Protein AF-A0A6G1GYT1-F1 (afdb_monomer)

Mean predicted aligned error: 14.41 Å

InterPro domains:
  IPR038883 Uncharacterized protein AN11006-like [PTHR42085] (8-136)

Secondary structure (DSSP, 8-state):
------PPPP----------------PPPPPPGGGS-HHHHHHHHHHHHH--TT-TTEEEEEEE-SSTT--EEEESS---GGGGGS-HHHHHHHHHHHHHH-EEEE-S-HHHHHHHHHHS-HHHHTT--EEEE--------

Organism: NCBI:txid1176131

Sequence (141 aa):
MDFSQQQPQPRSASAASSEPAVNTMATPPPASFLTLPRELRDVIYDELFSNSLWGPGVIRIHFGGDDKTTKRLRAMEPLPTSILRVNHQVSAEACASLFQRHTFSFLCTPRKIEQFLERLPARNRRLVSQVRMTAFTASTA

Nearest PDB structures (foldseek):
  8qe8-assembly1_2  TM=5.683E-01  e=2.479E+00  Homo sapiens
  7f66-assembly1_D  TM=3.760E-01  e=3.204E+00  Homo sapiens
  6aag-assembly1_E-2  TM=2.988E-01  e=8.937E+00  Saccharomyces cerevisiae S288C
  7f66-assembly1_C  TM=3.107E-01  e=5.706E+00  Homo sapiens
  7f67-assembly1_D  TM=3.013E-01  e=6.916E+00  Homo sapiens

Solvent-accessible surface area (backbone atoms only — not comparable to full-atom values): 9072 Å² total; per-residue (Å²): 138,88,86,80,87,81,83,83,80,85,86,80,87,83,81,86,79,84,71,78,77,76,77,72,76,72,72,76,75,80,87,48,81,83,74,50,58,68,69,62,50,50,52,51,42,44,57,60,67,30,80,34,100,78,39,78,36,39,46,48,36,34,75,49,62,94,54,95,82,54,90,38,82,34,55,78,58,91,70,70,61,65,59,54,68,72,44,75,64,54,20,53,54,42,48,44,49,55,29,49,65,24,34,41,35,29,59,64,61,71,74,56,54,50,55,51,55,70,70,40,56,77,83,51,51,78,33,52,64,40,78,43,79,46,82,82,76,78,78,84,125

Foldseek 3Di:
DDDDDDDDDDDDDDDDDPPPPPPPPPDPPPDDPVNDPLVVLLVVLQVLQQPDPVGGQEWEWEQDDPPPPDRDIDTPDDRPCVQLVPDDVSVVSSLLSNQQRHAYEYADDPVVVVVVLVPDDPVSNVSNNHYHYDHPPPPDD

pLDDT: mean 73.91, std 14.83, range [41.56, 94.25]

Radius of gyration: 32.91 Å; Cα contacts (8 Å, |Δi|>4): 129; chains: 1; bounding box: 70×61×104 Å

Structure (mmCIF, N/CA/C/O backbone):
data_AF-A0A6G1GYT1-F1
#
_entry.id   AF-A0A6G1GYT1-F1
#
loop_
_atom_site.group_PDB
_atom_site.id
_atom_site.type_symbol
_atom_site.label_atom_id
_atom_site.label_alt_id
_atom_site.label_comp_id
_atom_site.label_asym_id
_atom_site.label_entity_id
_atom_site.label_seq_id
_atom_site.pdbx_PDB_ins_code
_atom_site.Cartn_x
_atom_site.Cartn_y
_atom_site.Cartn_z
_atom_site.occupancy
_atom_site.B_iso_or_equiv
_atom_site.auth_seq_id
_atom_site.auth_comp_id
_atom_site.auth_asym_id
_atom_site.auth_atom_id
_atom_site.pdbx_PDB_model_num
ATOM 1 N N . MET A 1 1 ? -51.022 48.176 73.322 1.00 45.16 1 MET A N 1
ATOM 2 C CA . MET A 1 1 ? -51.288 46.834 73.870 1.00 45.16 1 MET A CA 1
ATOM 3 C C . MET A 1 1 ? -52.151 46.088 72.874 1.00 45.16 1 MET A C 1
ATOM 5 O O . MET A 1 1 ? -52.915 46.733 72.171 1.00 45.16 1 MET A O 1
ATOM 9 N N . ASP A 1 2 ? -51.983 44.774 72.876 1.00 48.06 2 ASP A N 1
ATOM 10 C CA . ASP A 1 2 ? -52.711 43.737 72.144 1.00 48.06 2 ASP A CA 1
ATOM 11 C C . ASP A 1 2 ? -52.253 43.341 70.731 1.00 48.06 2 ASP A C 1
ATOM 13 O O . ASP A 1 2 ? -52.412 44.040 69.733 1.00 48.06 2 ASP A O 1
ATOM 17 N N . PHE A 1 3 ? -51.648 42.151 70.735 1.00 50.72 3 PHE A N 1
ATOM 18 C CA . PHE A 1 3 ? -51.254 41.284 69.642 1.00 50.72 3 PHE A CA 1
ATOM 19 C C . PHE A 1 3 ? -52.416 40.330 69.338 1.00 50.72 3 PHE A C 1
ATOM 21 O O . PHE A 1 3 ? -52.935 39.683 70.241 1.00 50.72 3 PHE A O 1
ATOM 28 N N . SER A 1 4 ? -52.735 40.122 68.065 1.00 58.00 4 SER A N 1
ATOM 29 C CA . SER A 1 4 ? -53.417 38.909 67.586 1.00 58.00 4 SER A CA 1
ATOM 30 C C . SER A 1 4 ? -52.956 38.677 66.146 1.00 58.00 4 SER A C 1
ATOM 32 O O . SER A 1 4 ? -53.373 39.383 65.238 1.00 58.00 4 SER A O 1
ATOM 34 N N . GLN A 1 5 ? -51.840 37.972 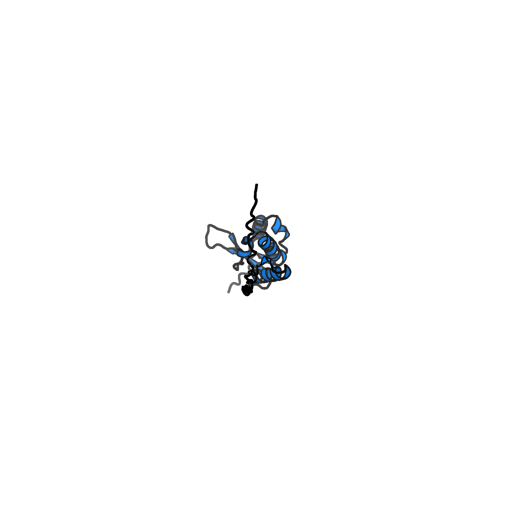65.927 1.00 55.72 5 GLN A N 1
ATOM 35 C CA . GLN A 1 5 ? -51.750 36.513 65.738 1.00 55.72 5 GLN A CA 1
ATOM 36 C C . GLN A 1 5 ? -52.759 35.980 64.715 1.00 55.72 5 GLN A C 1
ATOM 38 O O . GLN A 1 5 ? -53.861 35.566 65.061 1.00 55.72 5 GLN A O 1
ATOM 43 N N . GLN A 1 6 ? -52.332 35.926 63.453 1.00 58.59 6 GLN A N 1
ATOM 44 C CA . GLN A 1 6 ? -52.992 35.149 62.410 1.00 58.59 6 GLN A CA 1
ATOM 45 C C . GLN A 1 6 ? -51.977 34.141 61.856 1.00 58.59 6 GLN A C 1
ATOM 47 O O . GLN A 1 6 ? -51.066 34.480 61.104 1.00 58.59 6 GLN A O 1
ATOM 52 N N . GLN A 1 7 ? -52.102 32.900 62.326 1.00 61.22 7 GLN A N 1
ATOM 53 C CA . GLN A 1 7 ? -51.350 31.730 61.870 1.00 61.22 7 GLN A CA 1
ATOM 54 C C . GLN A 1 7 ? -51.741 31.370 60.426 1.00 61.22 7 GLN A C 1
ATOM 56 O O . GLN A 1 7 ? -52.934 31.227 60.150 1.00 61.22 7 GLN A O 1
ATOM 61 N N . PRO A 1 8 ? -50.788 31.126 59.512 1.00 52.03 8 PRO A N 1
ATOM 62 C CA . PRO A 1 8 ? -51.085 30.445 58.261 1.00 52.03 8 PRO A CA 1
ATOM 63 C C . PRO A 1 8 ? -51.106 28.922 58.461 1.00 52.03 8 PRO A C 1
ATOM 65 O O . PRO A 1 8 ? -50.175 28.329 59.006 1.00 52.03 8 PRO A O 1
ATOM 68 N N . GLN A 1 9 ? -52.196 28.297 58.011 1.00 58.72 9 GLN A N 1
ATOM 69 C CA . GLN A 1 9 ? -52.404 26.848 58.034 1.00 58.72 9 GLN A CA 1
ATOM 70 C C . GLN A 1 9 ? -51.472 26.088 57.066 1.00 58.72 9 GLN A C 1
ATOM 72 O O . GLN A 1 9 ? -51.125 26.614 56.004 1.00 58.72 9 GLN A O 1
ATOM 77 N N . PRO A 1 10 ? -51.124 24.823 57.373 1.00 54.53 10 PRO A N 1
ATOM 78 C CA . PRO A 1 10 ? -50.354 23.959 56.485 1.00 54.53 10 PRO A CA 1
ATOM 79 C C . PRO A 1 10 ? -51.229 23.436 55.336 1.00 54.53 10 PRO A C 1
ATOM 81 O O . PRO A 1 10 ? -52.231 22.757 55.555 1.00 54.53 10 PRO A O 1
ATOM 84 N N . ARG A 1 11 ? -50.836 23.710 54.087 1.00 53.12 11 ARG A N 1
ATOM 85 C CA . ARG A 1 11 ? -51.413 23.035 52.918 1.00 53.12 11 ARG A CA 1
ATOM 86 C C . ARG A 1 11 ? -50.789 21.651 52.776 1.00 53.12 11 ARG A C 1
ATOM 88 O O . ARG A 1 11 ? -49.680 21.508 52.269 1.00 53.12 11 ARG A O 1
ATOM 95 N N . SER A 1 12 ? -51.518 20.636 53.220 1.00 55.19 12 SER A N 1
ATOM 96 C CA . SER A 1 12 ? -51.325 19.261 52.770 1.00 55.19 12 SER A CA 1
ATOM 97 C C . SER A 1 12 ? -51.891 19.071 51.355 1.00 55.19 12 SER A C 1
ATOM 99 O O . SER A 1 12 ? -52.873 19.712 50.990 1.00 55.19 12 SER A O 1
ATOM 101 N N . ALA A 1 13 ? -51.297 18.108 50.641 1.00 49.09 13 ALA A N 1
ATOM 102 C CA . ALA A 1 13 ? -51.745 17.438 49.412 1.00 49.09 13 ALA A CA 1
ATOM 103 C C . ALA A 1 13 ? -51.179 17.935 48.063 1.00 49.09 13 ALA A C 1
ATOM 105 O O . ALA A 1 13 ? -51.705 18.833 47.413 1.00 49.09 13 ALA A O 1
ATOM 106 N N . SER A 1 14 ? -50.190 17.193 47.558 1.00 48.66 14 SER A N 1
ATOM 107 C CA . SER A 1 14 ? -50.358 16.471 46.287 1.00 48.66 14 SER A CA 1
ATOM 108 C C . SER A 1 14 ? -49.366 15.320 46.211 1.00 48.66 14 SER A C 1
ATOM 110 O O . SER A 1 14 ? -48.190 15.490 45.903 1.00 48.66 14 SER A O 1
ATOM 112 N N . ALA A 1 15 ? -49.871 14.136 46.540 1.00 52.44 15 ALA A N 1
ATOM 113 C CA . ALA A 1 15 ? -49.322 12.892 46.041 1.00 52.44 15 ALA A CA 1
ATOM 114 C C . ALA A 1 15 ? -49.716 12.728 44.562 1.00 52.44 15 ALA A C 1
ATOM 116 O O . ALA A 1 15 ? -50.766 13.209 44.145 1.00 52.44 15 ALA A O 1
ATOM 117 N N . ALA A 1 16 ? -48.894 11.963 43.843 1.00 51.03 16 ALA A N 1
ATOM 118 C CA . ALA A 1 16 ? -49.140 11.379 42.525 1.00 51.03 16 ALA A CA 1
ATOM 119 C C . ALA A 1 16 ? -49.021 12.306 41.299 1.00 51.03 16 ALA A C 1
ATOM 121 O O . ALA A 1 16 ? -49.989 12.844 40.772 1.00 51.03 16 ALA A O 1
ATOM 122 N N . SER A 1 17 ? -47.822 12.317 40.724 1.00 43.94 17 SER A N 1
ATOM 123 C CA . SER A 1 17 ? -47.651 11.812 39.356 1.00 43.94 17 SER A CA 1
ATOM 124 C C . SER A 1 17 ? -46.213 11.346 39.199 1.00 43.94 17 SER A C 1
ATOM 126 O O . SER A 1 17 ? -45.321 12.099 38.826 1.00 43.94 17 SER A O 1
ATOM 128 N N . SER A 1 18 ? -45.977 10.088 39.563 1.00 52.97 18 SER A N 1
ATOM 129 C CA . SER A 1 18 ? -44.826 9.349 39.063 1.00 52.97 18 SER A CA 1
ATOM 130 C C . SER A 1 18 ? -45.093 9.109 37.582 1.00 52.97 18 SER A C 1
ATOM 132 O O . SER A 1 18 ? -45.764 8.146 37.218 1.00 52.97 18 SER A O 1
ATOM 134 N N . GLU A 1 19 ? -44.653 10.040 36.738 1.00 48.38 19 GLU A N 1
ATOM 135 C CA . GLU A 1 19 ? -44.567 9.789 35.306 1.00 48.38 19 GLU A CA 1
ATOM 136 C C . GLU A 1 19 ? -43.744 8.508 35.115 1.00 48.38 19 GLU A C 1
ATOM 138 O O . GLU A 1 19 ? -42.673 8.374 35.724 1.00 48.38 19 GLU A O 1
ATOM 143 N N . PRO A 1 20 ? -44.227 7.527 34.336 1.00 52.81 20 PRO A N 1
ATOM 144 C CA . PRO A 1 20 ? -43.398 6.395 33.986 1.00 52.81 20 PRO A CA 1
ATOM 145 C C . PRO A 1 20 ? -42.221 6.972 33.212 1.00 52.81 20 PRO A C 1
ATOM 147 O O . PRO A 1 20 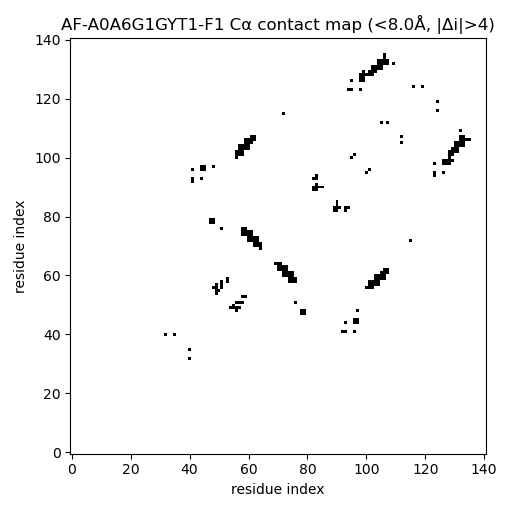? -42.402 7.528 32.129 1.00 52.81 20 PRO A O 1
ATOM 150 N N . ALA A 1 21 ? -41.027 6.879 33.799 1.00 59.41 21 ALA A N 1
ATOM 151 C CA . ALA A 1 21 ? -39.788 7.143 33.102 1.00 59.41 21 ALA A CA 1
ATOM 152 C C . ALA A 1 21 ? -39.835 6.315 31.818 1.00 59.41 21 ALA A C 1
ATOM 154 O O . ALA A 1 21 ? -39.735 5.086 31.846 1.00 59.41 21 ALA A O 1
ATOM 155 N N . VAL A 1 22 ? -40.089 6.996 30.701 1.00 57.66 22 VAL A N 1
ATOM 156 C CA . VAL A 1 22 ? -39.911 6.442 29.373 1.00 57.66 22 VAL A CA 1
ATOM 157 C C . VAL A 1 22 ? -38.464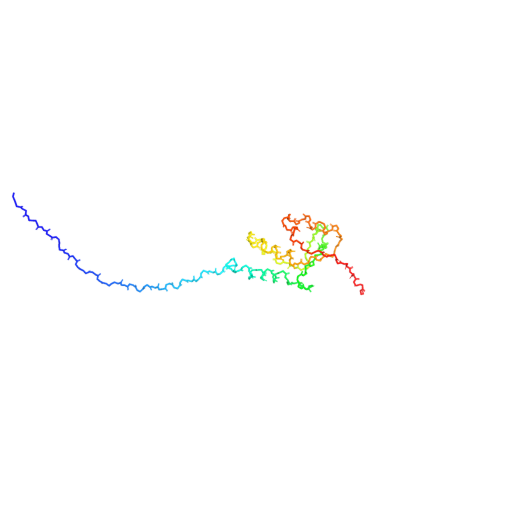 5.993 29.374 1.00 57.66 22 VAL A C 1
ATOM 159 O O . VAL A 1 22 ? -37.551 6.816 29.397 1.00 57.66 22 VAL A O 1
ATOM 162 N N . ASN A 1 23 ? -38.264 4.678 29.460 1.00 59.81 23 ASN A N 1
ATOM 163 C CA . ASN A 1 23 ? -36.981 4.053 29.218 1.00 59.81 23 ASN A CA 1
ATOM 164 C C . ASN A 1 23 ? -36.653 4.363 27.764 1.00 59.81 23 ASN A C 1
ATOM 166 O O . ASN A 1 23 ? -36.990 3.604 26.855 1.00 59.81 23 ASN A O 1
ATOM 170 N N . THR A 1 24 ? -36.050 5.528 27.547 1.00 59.81 24 THR A N 1
ATOM 171 C CA . THR A 1 24 ? -35.377 5.889 26.318 1.00 59.81 24 THR A CA 1
ATOM 172 C C . THR A 1 24 ? -34.317 4.816 26.161 1.00 59.81 24 THR A C 1
ATOM 174 O O . THR A 1 24 ? -33.278 4.866 26.817 1.00 59.81 24 THR A O 1
ATOM 177 N N . MET A 1 25 ? -34.625 3.775 25.382 1.00 63.22 25 MET A N 1
ATOM 178 C CA . MET A 1 25 ? -33.629 2.829 24.909 1.00 63.22 25 MET A CA 1
ATOM 179 C C . MET A 1 25 ? -32.597 3.683 24.187 1.00 63.22 25 MET A C 1
ATOM 181 O O . MET A 1 25 ? -32.829 4.129 23.065 1.00 63.22 25 MET A O 1
ATOM 185 N N . ALA A 1 26 ? -31.521 4.021 24.895 1.00 67.44 26 ALA A N 1
ATOM 186 C CA . ALA A 1 26 ? -30.444 4.821 24.364 1.00 67.44 26 ALA A CA 1
ATOM 187 C C . ALA A 1 26 ? -29.895 4.042 23.175 1.00 67.44 26 ALA A C 1
ATOM 189 O O . ALA A 1 26 ? -29.306 2.973 23.348 1.00 67.44 26 ALA A O 1
ATOM 190 N N . THR A 1 27 ? -30.170 4.533 21.967 1.00 72.38 27 THR A N 1
ATOM 191 C CA . THR A 1 27 ? -29.647 3.948 20.741 1.00 72.38 27 THR A CA 1
ATOM 192 C C . THR A 1 27 ? -28.137 3.841 20.917 1.00 72.38 27 THR A C 1
ATOM 194 O O . THR A 1 27 ? -27.503 4.867 21.196 1.00 72.38 27 THR A O 1
ATOM 197 N N . PRO A 1 28 ? -27.550 2.633 20.830 1.00 72.06 28 PRO A N 1
ATOM 198 C CA . PRO A 1 28 ? -26.119 2.497 21.001 1.00 72.06 28 PRO A CA 1
ATOM 199 C C . PRO A 1 28 ? -25.430 3.403 19.976 1.00 72.06 28 PRO A C 1
ATOM 201 O O . PRO A 1 28 ? -25.879 3.474 18.824 1.00 72.06 28 PRO A O 1
ATOM 204 N N . PRO A 1 29 ? -24.386 4.144 20.385 1.00 73.06 29 PRO A N 1
ATOM 205 C CA . PRO A 1 29 ? -23.685 5.026 19.474 1.00 73.06 29 PRO A CA 1
ATOM 206 C C . PRO A 1 29 ? -23.186 4.217 18.270 1.00 73.06 29 PRO A C 1
ATOM 208 O O . PRO A 1 29 ? -22.805 3.051 18.429 1.00 73.06 29 PRO A O 1
ATOM 211 N N . PRO A 1 30 ? -23.200 4.805 17.063 1.00 77.25 30 PRO A N 1
ATOM 212 C CA . PRO A 1 30 ? -22.777 4.106 15.863 1.00 77.25 30 PRO A CA 1
ATOM 213 C C . PRO A 1 30 ? -21.351 3.588 16.049 1.00 77.25 30 PRO A C 1
ATOM 215 O O . PRO A 1 30 ? -20.446 4.340 16.422 1.00 77.25 30 PRO A O 1
ATOM 218 N N . ALA A 1 31 ? -21.164 2.292 15.800 1.00 78.62 31 ALA A N 1
ATOM 219 C CA . ALA A 1 31 ? -19.854 1.668 15.867 1.00 78.62 31 ALA A CA 1
ATOM 220 C C . ALA A 1 31 ? -18.909 2.379 14.890 1.00 78.62 31 ALA A C 1
ATOM 222 O O . ALA A 1 31 ? -19.186 2.492 13.695 1.00 78.62 31 ALA A O 1
ATOM 223 N N . SER A 1 32 ? -17.792 2.882 15.409 1.00 87.94 32 SER A N 1
ATOM 224 C CA . SER A 1 32 ? -16.764 3.535 14.604 1.00 87.94 32 SER A CA 1
ATOM 225 C C . SER A 1 32 ? -15.702 2.519 14.216 1.00 87.94 32 SER A C 1
ATOM 227 O O . SER A 1 32 ? -15.349 1.634 14.996 1.00 87.94 32 SER A O 1
ATOM 229 N N . PHE A 1 33 ? -15.107 2.682 13.040 1.00 90.00 33 PHE A N 1
ATOM 230 C CA . PHE A 1 33 ? -13.983 1.849 12.622 1.00 90.00 33 PHE A CA 1
ATOM 231 C C . PHE A 1 33 ? -12.848 1.840 13.664 1.00 90.00 33 PHE A C 1
ATOM 233 O O . PHE A 1 33 ? -12.263 0.798 13.944 1.00 90.00 33 PHE A O 1
ATOM 240 N N . LEU A 1 34 ? -12.594 2.979 14.321 1.00 91.06 34 LEU A N 1
ATOM 241 C CA . LEU A 1 34 ? -11.574 3.088 15.371 1.00 91.06 34 LEU A CA 1
ATOM 242 C C . LEU A 1 34 ? -11.953 2.407 16.694 1.00 91.06 34 LEU A C 1
ATOM 244 O O . LEU A 1 34 ? -11.067 2.157 17.506 1.00 91.06 34 LEU A O 1
ATOM 248 N N . THR A 1 35 ? -13.233 2.101 16.916 1.00 92.19 35 THR A N 1
ATOM 249 C CA . THR A 1 35 ? -13.674 1.361 18.11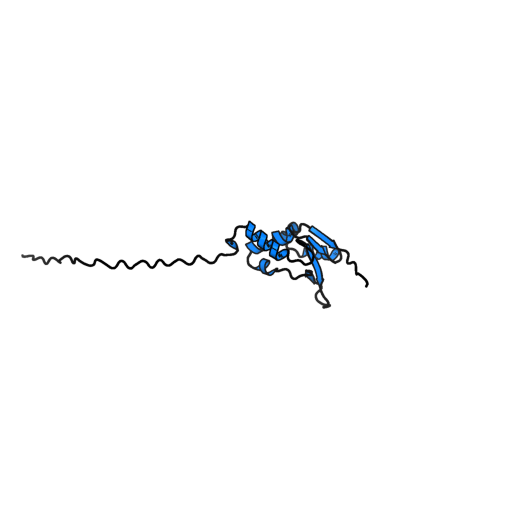3 1.00 92.19 35 THR A CA 1
ATOM 250 C C . THR A 1 35 ? -13.459 -0.146 17.998 1.00 92.19 35 THR A C 1
ATOM 252 O O . THR A 1 35 ? -13.537 -0.846 19.003 1.00 92.19 35 THR A O 1
ATOM 255 N N . LEU A 1 36 ? -13.151 -0.654 16.800 1.00 92.31 36 LEU A N 1
ATOM 256 C CA . LEU A 1 36 ? -12.775 -2.054 16.609 1.00 92.31 36 LEU A CA 1
ATOM 257 C C . LEU A 1 36 ? -11.424 -2.353 17.284 1.00 92.31 36 LEU A C 1
ATOM 259 O O . LEU A 1 36 ? -10.569 -1.470 17.326 1.00 92.31 36 LEU A O 1
ATOM 263 N N . PRO A 1 37 ? -11.171 -3.586 17.750 1.00 94.25 37 PRO A N 1
ATOM 264 C CA . PRO A 1 37 ? -9.828 -4.043 18.095 1.00 94.25 37 PRO A CA 1
ATOM 265 C C . PRO A 1 37 ? -8.843 -3.863 16.937 1.00 94.25 37 PRO A C 1
ATOM 267 O O . PRO A 1 37 ? -9.226 -3.880 15.761 1.00 94.25 37 PRO A O 1
ATOM 270 N N . ARG A 1 38 ? -7.560 -3.687 17.267 1.00 92.88 38 ARG A N 1
ATOM 271 C CA . ARG A 1 38 ? -6.520 -3.414 16.269 1.00 92.88 38 ARG A CA 1
ATOM 272 C C . ARG A 1 38 ? -6.400 -4.554 15.259 1.00 92.88 38 ARG A C 1
ATOM 274 O O . ARG A 1 38 ? -6.277 -4.305 14.067 1.00 92.88 38 ARG A O 1
ATOM 281 N N . GLU A 1 39 ? -6.522 -5.777 15.741 1.00 92.31 39 GLU A N 1
ATOM 282 C CA . GLU A 1 39 ? -6.400 -7.013 14.981 1.00 92.31 39 GLU A CA 1
ATOM 283 C C . GLU A 1 39 ? -7.472 -7.089 13.888 1.00 92.31 39 GLU A C 1
ATOM 285 O O . GLU A 1 39 ? -7.175 -7.441 12.750 1.00 92.31 39 GLU A O 1
ATOM 290 N N . LEU A 1 40 ? -8.709 -6.675 14.197 1.00 93.56 40 LEU A N 1
ATOM 291 C CA . LEU A 1 40 ? -9.785 -6.630 13.204 1.00 93.56 40 LEU A CA 1
ATOM 292 C C . LEU A 1 40 ? -9.539 -5.552 12.147 1.00 93.56 40 LEU A C 1
ATOM 294 O O . LEU A 1 40 ? -9.818 -5.774 10.970 1.00 93.56 40 LEU A O 1
ATOM 298 N N . ARG A 1 41 ? -8.991 -4.393 12.538 1.00 93.69 41 ARG A N 1
ATOM 299 C CA . ARG A 1 41 ? -8.612 -3.355 11.568 1.00 93.69 41 ARG A CA 1
ATOM 300 C C . ARG A 1 41 ? -7.495 -3.830 10.646 1.00 93.69 41 ARG A C 1
ATOM 302 O O . ARG A 1 41 ? -7.568 -3.564 9.452 1.00 93.69 41 ARG A O 1
ATOM 309 N N . ASP A 1 42 ? -6.510 -4.555 11.174 1.00 90.81 42 ASP A N 1
ATOM 310 C CA . ASP A 1 42 ? -5.411 -5.106 10.380 1.00 90.81 42 ASP A CA 1
ATOM 311 C C . ASP A 1 42 ? -5.913 -6.111 9.333 1.00 90.81 42 ASP A C 1
ATOM 313 O O . ASP A 1 42 ? -5.516 -6.005 8.175 1.00 90.81 42 ASP A O 1
ATOM 317 N N . VAL A 1 43 ? -6.857 -6.993 9.687 1.00 89.62 43 VAL A N 1
ATOM 318 C CA . VAL A 1 43 ? -7.518 -7.894 8.719 1.00 89.62 43 VAL A CA 1
ATOM 319 C C . VAL A 1 43 ? -8.243 -7.104 7.626 1.00 89.62 43 VAL A C 1
ATOM 321 O O . VAL A 1 43 ? -8.128 -7.427 6.447 1.00 89.62 43 VAL A O 1
ATOM 324 N N . ILE A 1 44 ? -8.949 -6.030 7.988 1.00 90.44 44 ILE A N 1
ATOM 325 C CA . ILE A 1 44 ? -9.641 -5.178 7.009 1.00 90.44 44 ILE A CA 1
ATOM 326 C C . ILE A 1 44 ? -8.640 -4.493 6.068 1.00 90.44 44 ILE A C 1
ATOM 328 O O . ILE A 1 44 ? -8.890 -4.419 4.866 1.00 90.44 44 ILE A O 1
ATOM 332 N N . TYR A 1 45 ? -7.507 -3.998 6.579 1.00 90.44 45 TYR A N 1
ATOM 333 C CA . TYR A 1 45 ? -6.459 -3.425 5.730 1.00 90.44 45 TYR A CA 1
ATOM 334 C C . TYR A 1 45 ? -5.866 -4.467 4.784 1.00 90.44 45 TYR A C 1
ATOM 336 O O . TYR A 1 45 ? -5.654 -4.162 3.611 1.00 90.44 45 TYR A O 1
ATOM 344 N N . ASP A 1 46 ? -5.629 -5.686 5.265 1.00 86.12 46 ASP A N 1
ATOM 345 C CA . ASP A 1 46 ? -5.106 -6.759 4.427 1.00 86.12 46 ASP A CA 1
ATOM 346 C C . ASP A 1 46 ? -6.068 -7.081 3.290 1.00 86.12 46 ASP A C 1
ATOM 348 O O . ASP A 1 46 ? -5.639 -7.107 2.143 1.00 86.12 46 ASP A O 1
ATOM 352 N N . GLU A 1 47 ? -7.359 -7.249 3.573 1.00 85.38 47 GLU A N 1
ATOM 353 C CA . GLU A 1 4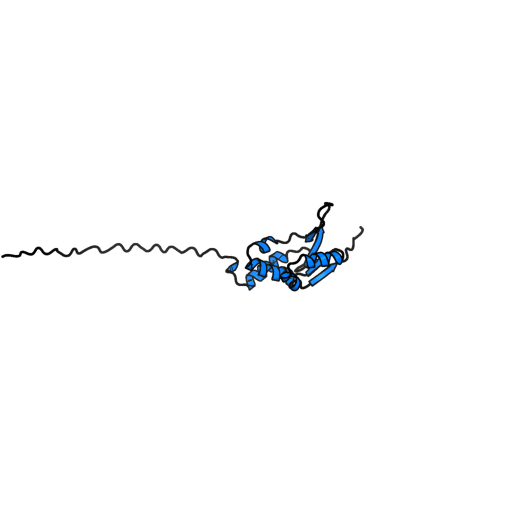7 ? -8.381 -7.504 2.551 1.00 85.38 47 GLU A CA 1
ATOM 354 C C . GLU A 1 47 ? -8.486 -6.352 1.541 1.00 85.38 47 GLU A C 1
ATOM 356 O O . GLU A 1 47 ? -8.550 -6.571 0.331 1.00 85.38 47 GLU A O 1
ATOM 361 N N . LEU A 1 48 ? -8.416 -5.103 2.016 1.00 85.75 48 LEU A N 1
ATOM 362 C CA . LEU A 1 48 ? -8.430 -3.917 1.154 1.00 85.75 48 LEU A CA 1
ATOM 363 C C . LEU A 1 48 ? -7.265 -3.895 0.156 1.00 85.75 48 LEU A C 1
ATOM 365 O O . LEU A 1 48 ? -7.427 -3.394 -0.958 1.00 85.75 48 LEU A O 1
ATOM 369 N N . PHE A 1 49 ? -6.092 -4.396 0.540 1.00 85.00 49 PHE A N 1
ATOM 370 C CA . PHE A 1 49 ? -4.886 -4.352 -0.292 1.00 85.00 49 PHE A CA 1
ATOM 371 C C . PHE A 1 49 ? -4.564 -5.678 -0.999 1.00 85.00 49 PHE A C 1
ATOM 373 O O . PHE A 1 49 ? -3.825 -5.669 -1.985 1.00 85.00 49 PHE A O 1
ATOM 380 N N . SER A 1 50 ? -5.149 -6.793 -0.553 1.00 75.62 50 SER A N 1
ATOM 381 C CA . SER A 1 50 ? -4.897 -8.145 -1.075 1.00 75.62 50 SER A CA 1
ATOM 382 C C . SER A 1 50 ? -5.757 -8.520 -2.274 1.00 75.62 50 SER A C 1
ATOM 384 O O . SER A 1 50 ? -5.497 -9.559 -2.879 1.00 75.62 50 SER A O 1
ATOM 386 N N . ASN A 1 51 ? -6.742 -7.696 -2.645 1.00 67.00 51 ASN A N 1
ATOM 387 C CA . ASN A 1 51 ? -7.614 -7.925 -3.798 1.00 67.00 51 ASN A CA 1
ATOM 388 C C . ASN A 1 51 ? -6.882 -7.650 -5.129 1.00 67.00 51 ASN A C 1
ATOM 390 O O . ASN A 1 51 ? -7.263 -6.768 -5.896 1.00 67.00 51 ASN A O 1
ATOM 394 N N . SER A 1 52 ? -5.775 -8.366 -5.337 1.00 65.75 52 SER A N 1
ATOM 395 C CA . SER A 1 52 ? -4.892 -8.287 -6.492 1.00 65.75 52 SER A CA 1
ATOM 396 C C . SER A 1 52 ? -5.085 -9.519 -7.372 1.00 65.75 52 SER A C 1
ATOM 398 O O . SER A 1 52 ? -4.971 -10.649 -6.886 1.00 65.75 52 SER A O 1
ATOM 400 N N . LEU A 1 53 ? -5.295 -9.345 -8.679 1.00 65.81 53 LEU A N 1
ATOM 401 C CA . LEU A 1 53 ? -5.411 -10.464 -9.634 1.00 65.81 53 LEU A CA 1
ATOM 402 C C . LEU A 1 53 ? -4.104 -11.273 -9.763 1.00 65.81 53 LEU A C 1
ATOM 404 O O . LEU A 1 53 ? -4.085 -12.337 -10.379 1.00 65.81 53 LEU A O 1
ATOM 408 N N . TRP A 1 54 ? -3.004 -10.783 -9.186 1.00 63.19 54 TRP A N 1
ATOM 409 C CA . TRP A 1 54 ? -1.662 -11.370 -9.275 1.00 63.19 54 TRP A CA 1
ATOM 410 C C . TRP A 1 54 ? -1.294 -12.263 -8.087 1.00 63.19 54 TRP A C 1
ATOM 412 O O . TRP A 1 54 ? -0.158 -12.734 -8.004 1.00 63.19 54 TRP A O 1
ATOM 422 N N . GLY A 1 55 ? -2.247 -12.492 -7.183 1.00 67.88 55 GLY A N 1
ATOM 423 C CA . GLY A 1 55 ? -2.083 -13.300 -5.985 1.00 67.88 55 GLY A CA 1
ATOM 424 C C . GLY A 1 55 ? -2.016 -12.466 -4.701 1.00 67.88 55 GLY A C 1
ATOM 425 O O . GLY A 1 55 ? -1.753 -11.257 -4.737 1.00 67.88 55 GLY A O 1
ATOM 426 N N . PRO A 1 56 ? -2.250 -13.114 -3.549 1.00 72.62 56 PRO A N 1
ATOM 427 C CA . PRO A 1 56 ? -2.318 -12.438 -2.263 1.00 72.62 56 PRO A CA 1
ATOM 428 C C . PRO A 1 56 ? -0.988 -11.754 -1.937 1.00 72.62 56 PRO A C 1
ATOM 430 O O . PRO A 1 56 ? 0.090 -12.326 -2.115 1.00 72.62 56 PRO A O 1
ATOM 433 N N . GLY A 1 57 ? -1.062 -10.511 -1.461 1.00 77.94 57 GLY A N 1
ATOM 434 C CA . GLY A 1 57 ? 0.113 -9.759 -1.029 1.00 77.94 57 GLY A CA 1
ATOM 435 C C . GLY A 1 57 ? 1.029 -9.271 -2.158 1.00 77.94 57 GLY A C 1
ATOM 436 O O . GLY A 1 57 ? 2.120 -8.787 -1.865 1.00 77.94 57 GLY A O 1
ATOM 437 N N . VAL A 1 58 ? 0.647 -9.368 -3.437 1.00 80.69 58 VAL A N 1
ATOM 438 C CA . VAL A 1 58 ? 1.471 -8.867 -4.553 1.00 80.69 58 VAL A CA 1
ATOM 439 C C . VAL A 1 58 ? 0.833 -7.640 -5.188 1.00 80.69 58 VAL A C 1
ATOM 441 O O . VAL A 1 58 ? -0.245 -7.712 -5.769 1.00 80.69 58 VAL A O 1
ATOM 444 N N . ILE A 1 59 ? 1.550 -6.517 -5.160 1.00 83.62 59 ILE A N 1
ATOM 445 C CA . ILE A 1 59 ? 1.144 -5.278 -5.824 1.00 83.62 59 ILE A CA 1
ATOM 446 C C . ILE A 1 59 ? 2.045 -5.057 -7.033 1.00 83.62 59 ILE A C 1
ATOM 448 O O . ILE A 1 59 ? 3.235 -4.759 -6.898 1.00 83.62 59 ILE A O 1
ATOM 452 N N . ARG A 1 60 ? 1.479 -5.165 -8.237 1.00 82.12 60 ARG A N 1
ATOM 453 C CA . ARG A 1 60 ? 2.205 -4.844 -9.468 1.00 82.12 60 ARG A CA 1
ATOM 454 C C . ARG A 1 60 ? 2.164 -3.359 -9.768 1.00 82.12 60 ARG A C 1
ATOM 456 O O . ARG A 1 60 ? 1.098 -2.771 -9.923 1.00 82.12 60 ARG A O 1
ATOM 463 N N . ILE A 1 61 ? 3.342 -2.770 -9.912 1.00 82.38 61 ILE A N 1
ATOM 464 C CA . ILE A 1 61 ? 3.540 -1.387 -10.318 1.00 82.38 61 ILE A CA 1
ATOM 465 C C . ILE A 1 61 ? 4.034 -1.378 -11.762 1.00 82.38 61 ILE A C 1
ATOM 467 O O . ILE A 1 61 ? 5.096 -1.916 -12.088 1.00 82.38 61 ILE A O 1
ATOM 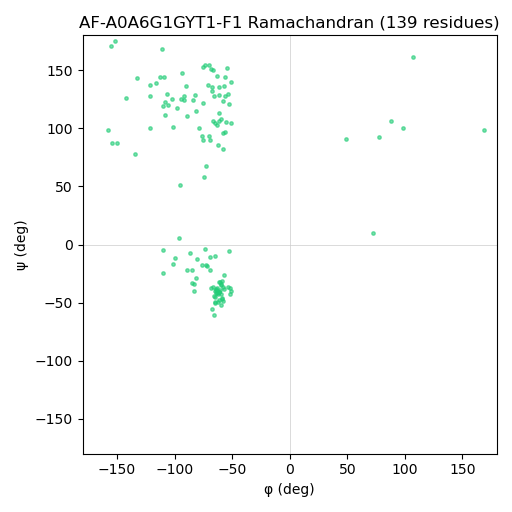471 N N . HIS A 1 62 ? 3.264 -0.727 -12.625 1.00 77.56 62 HIS A N 1
ATOM 472 C CA . HIS A 1 62 ? 3.662 -0.419 -13.986 1.00 77.56 62 HIS A CA 1
ATOM 473 C C . HIS A 1 62 ? 3.874 1.085 -14.141 1.00 77.56 62 HIS A C 1
ATOM 475 O O . HIS A 1 62 ? 3.548 1.916 -13.287 1.00 77.56 62 HIS A O 1
ATOM 481 N N . PHE A 1 63 ? 4.462 1.444 -15.266 1.00 72.62 63 PHE A N 1
ATOM 482 C CA . PHE A 1 63 ? 4.616 2.828 -15.646 1.00 72.62 63 PHE A CA 1
ATOM 483 C C . PHE A 1 63 ? 3.534 3.151 -16.674 1.00 72.62 63 PHE A C 1
ATOM 485 O O . PHE A 1 63 ? 3.631 2.723 -17.819 1.00 72.62 63 PHE A O 1
ATOM 492 N N . GLY A 1 64 ? 2.463 3.814 -16.238 1.00 59.09 64 GLY A N 1
ATOM 493 C CA . GLY A 1 64 ? 1.304 4.097 -17.082 1.00 59.09 64 GLY A CA 1
ATOM 494 C C . GLY A 1 64 ? 1.441 5.446 -17.775 1.00 59.09 64 GLY A C 1
ATOM 495 O O . GLY A 1 64 ? 1.677 6.457 -17.106 1.00 59.09 64 GLY A O 1
ATOM 496 N N . GLY A 1 65 ? 1.271 5.461 -19.097 1.00 50.81 65 GLY A N 1
ATOM 497 C CA . GLY A 1 65 ? 1.088 6.683 -19.875 1.00 50.81 65 GLY A CA 1
ATOM 498 C C . GLY A 1 65 ? 1.181 6.460 -21.384 1.00 50.81 65 GLY A C 1
ATOM 499 O O . GLY A 1 65 ? 2.285 6.481 -21.919 1.00 50.81 65 GLY A O 1
ATOM 500 N N . ASP A 1 66 ? 0.028 6.340 -22.049 1.00 51.41 66 ASP A N 1
ATOM 501 C CA . ASP A 1 66 ? -0.117 6.671 -23.479 1.00 51.41 66 ASP A CA 1
ATOM 502 C C . ASP A 1 66 ? -0.004 8.189 -23.711 1.00 51.41 66 ASP A C 1
ATOM 504 O O . ASP A 1 66 ? 0.377 8.654 -24.785 1.00 51.41 66 ASP A O 1
ATOM 508 N N . ASP A 1 67 ? -0.248 8.984 -22.665 1.00 47.28 67 ASP A N 1
ATOM 509 C CA . ASP A 1 67 ? -0.060 10.425 -22.702 1.00 47.28 67 ASP A CA 1
ATOM 510 C C . ASP A 1 67 ? 1.405 10.797 -22.478 1.00 47.28 67 ASP A C 1
ATOM 512 O O . ASP A 1 67 ? 1.973 10.650 -21.388 1.00 47.28 67 ASP A O 1
ATOM 516 N N . LYS A 1 68 ? 1.997 11.369 -23.529 1.00 52.47 68 LYS A N 1
ATOM 517 C CA . LYS A 1 68 ? 3.383 11.856 -23.639 1.00 52.47 68 LYS A CA 1
ATOM 518 C C . LYS A 1 68 ? 3.814 12.832 -22.525 1.00 52.47 68 LYS A C 1
ATOM 520 O O . LYS A 1 68 ? 4.984 13.201 -22.461 1.00 52.47 68 LYS A O 1
ATOM 525 N N . THR A 1 69 ? 2.909 13.239 -21.638 1.00 50.44 69 THR A N 1
ATOM 526 C CA . THR A 1 69 ? 3.083 14.321 -20.664 1.00 50.44 69 THR A CA 1
ATOM 527 C C . THR A 1 69 ? 3.185 13.869 -19.205 1.00 50.44 69 THR A C 1
ATOM 529 O O . THR A 1 69 ? 3.815 14.573 -18.417 1.00 50.44 69 THR A O 1
ATOM 532 N N . THR A 1 70 ? 2.661 12.702 -18.794 1.00 52.06 70 THR A N 1
ATOM 533 C CA . THR A 1 70 ? 2.744 12.277 -17.377 1.00 52.06 70 THR A CA 1
ATOM 534 C C . THR A 1 70 ? 3.163 10.825 -17.193 1.00 52.06 70 THR A C 1
ATOM 536 O O . THR A 1 70 ? 2.407 9.941 -16.814 1.00 52.06 70 THR A O 1
ATOM 539 N N . LYS A 1 71 ? 4.468 10.625 -17.347 1.00 62.94 71 LYS A N 1
ATOM 540 C CA . LYS A 1 71 ? 5.231 9.450 -16.926 1.00 62.94 71 LYS A CA 1
ATOM 541 C C . LYS A 1 71 ? 5.089 9.201 -15.405 1.00 62.94 71 LYS A C 1
ATOM 543 O O . LYS A 1 71 ? 5.946 9.628 -14.625 1.00 62.94 71 LYS A O 1
ATOM 548 N N . ARG A 1 72 ? 4.001 8.557 -14.957 1.00 69.56 72 ARG A N 1
ATOM 549 C CA . ARG A 1 72 ? 3.715 8.271 -13.536 1.00 69.56 72 ARG A CA 1
ATOM 550 C C . ARG A 1 72 ? 3.688 6.766 -13.261 1.00 69.56 72 ARG A C 1
ATOM 552 O O . ARG A 1 72 ? 3.135 5.982 -14.022 1.00 69.56 72 ARG A O 1
ATOM 559 N N . LEU A 1 73 ? 4.274 6.388 -12.125 1.00 71.69 73 LEU A N 1
ATOM 560 C CA . LEU A 1 73 ? 4.123 5.048 -11.564 1.00 71.69 73 LEU A CA 1
ATOM 561 C C . LEU A 1 73 ? 2.663 4.863 -11.157 1.00 71.69 73 LEU A C 1
ATOM 563 O O . LEU A 1 73 ? 2.115 5.700 -10.436 1.00 71.69 73 LEU A O 1
ATOM 567 N N . ARG A 1 74 ? 2.049 3.785 -11.627 1.00 75.44 74 ARG A N 1
ATOM 568 C CA . ARG A 1 74 ? 0.699 3.383 -11.252 1.00 75.44 74 ARG A CA 1
ATOM 569 C C . ARG A 1 74 ? 0.717 1.906 -10.908 1.00 75.44 74 ARG A C 1
ATOM 571 O O . ARG A 1 74 ? 1.428 1.122 -11.531 1.00 75.44 74 ARG A O 1
ATOM 578 N N . ALA A 1 75 ? -0.070 1.520 -9.919 1.00 75.69 75 ALA A N 1
ATOM 579 C CA . ALA A 1 75 ? -0.383 0.112 -9.788 1.00 75.69 75 ALA A CA 1
ATOM 580 C C . ALA A 1 75 ? -1.169 -0.346 -11.025 1.00 75.69 75 ALA A C 1
ATOM 582 O O . ALA A 1 75 ? -1.913 0.441 -11.613 1.00 75.69 75 ALA A O 1
ATOM 583 N N . MET A 1 76 ? -0.942 -1.584 -11.464 1.00 73.62 76 MET A N 1
ATOM 584 C CA . MET A 1 76 ? -1.731 -2.194 -12.540 1.00 73.62 76 MET A CA 1
ATOM 585 C C . MET A 1 76 ? -3.204 -2.286 -12.160 1.00 73.62 76 MET A C 1
ATOM 587 O O . MET A 1 76 ? -4.059 -2.102 -13.017 1.00 73.62 76 MET A O 1
ATOM 591 N N . GLU A 1 77 ? -3.479 -2.470 -10.872 1.00 73.19 77 GLU A N 1
ATOM 592 C CA . GLU A 1 77 ? -4.826 -2.469 -10.324 1.00 73.19 77 GLU A CA 1
ATOM 593 C C . GLU A 1 77 ? -5.049 -1.266 -9.408 1.00 73.19 77 GLU A C 1
ATOM 595 O O . GLU A 1 77 ? -4.124 -0.827 -8.711 1.00 73.19 77 GLU A O 1
ATOM 600 N N . PRO A 1 78 ? -6.260 -0.689 -9.417 1.00 70.75 78 PRO A N 1
ATOM 601 C CA . PRO A 1 78 ? -6.576 0.450 -8.577 1.00 70.75 78 PRO A CA 1
ATOM 602 C C . PRO A 1 78 ? -6.558 0.033 -7.103 1.00 70.75 78 PRO A C 1
ATOM 604 O O . PRO A 1 78 ? -7.486 -0.603 -6.617 1.00 70.75 78 PRO A O 1
ATOM 607 N N . LEU A 1 79 ? -5.520 0.439 -6.367 1.00 76.25 79 LEU A N 1
ATOM 608 C CA . LEU A 1 79 ? -5.524 0.277 -4.914 1.00 76.25 79 LEU A CA 1
ATOM 609 C C . LEU A 1 79 ? -6.519 1.251 -4.272 1.00 76.25 79 LEU A C 1
ATOM 611 O O . LEU A 1 79 ? -6.499 2.445 -4.613 1.00 76.25 79 LEU A O 1
ATOM 615 N N . PRO A 1 80 ? -7.306 0.806 -3.276 1.00 77.12 80 PRO A N 1
ATOM 616 C CA . PRO A 1 80 ? -8.196 1.663 -2.500 1.00 77.12 80 PRO A CA 1
ATOM 617 C C . PRO A 1 80 ? -7.398 2.555 -1.532 1.00 77.12 80 PRO A C 1
ATOM 619 O O . PRO A 1 80 ? -7.458 2.444 -0.313 1.00 77.12 80 PRO A O 1
ATOM 622 N N . THR A 1 81 ? -6.628 3.493 -2.085 1.00 79.19 81 THR A N 1
ATOM 623 C CA . THR A 1 81 ? -5.764 4.424 -1.337 1.00 79.19 81 THR A CA 1
ATOM 624 C C . THR A 1 81 ? -6.535 5.529 -0.613 1.00 79.19 81 THR A C 1
ATOM 626 O O . THR A 1 81 ? -5.935 6.314 0.121 1.00 79.19 81 THR A O 1
ATOM 629 N N . SER A 1 82 ? -7.858 5.599 -0.786 1.00 84.19 82 SER A N 1
ATOM 630 C CA . SER A 1 82 ? -8.737 6.524 -0.063 1.00 84.19 82 SER A CA 1
ATOM 631 C C . SER A 1 82 ? -8.640 6.332 1.451 1.00 84.19 82 SER A C 1
ATOM 633 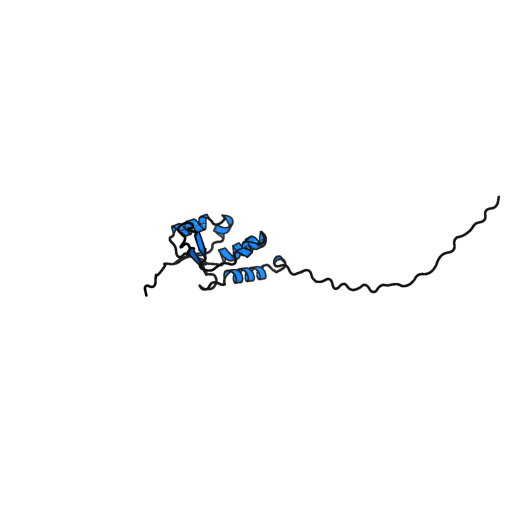O O . SER A 1 82 ? -8.594 7.325 2.177 1.00 84.19 82 SER A O 1
ATOM 635 N N . ILE A 1 83 ? -8.491 5.086 1.923 1.00 84.62 83 ILE A N 1
ATOM 636 C CA . ILE A 1 83 ? -8.330 4.762 3.350 1.00 84.62 83 ILE A CA 1
ATOM 637 C C . ILE A 1 83 ? -7.101 5.453 3.965 1.00 84.62 83 ILE A C 1
ATOM 639 O O . ILE A 1 83 ? -7.136 5.897 5.110 1.00 84.62 83 ILE A O 1
ATOM 643 N N . LEU A 1 84 ? -6.044 5.666 3.171 1.00 85.81 84 LEU A N 1
ATOM 644 C CA . LEU A 1 84 ? -4.807 6.321 3.608 1.00 85.81 84 LEU A CA 1
ATOM 645 C C . LEU A 1 84 ? -4.985 7.821 3.896 1.00 85.81 84 LEU A C 1
ATOM 647 O O . LEU A 1 84 ? -4.066 8.447 4.426 1.00 85.81 84 LEU A O 1
ATOM 651 N N . ARG A 1 85 ? -6.130 8.409 3.521 1.00 86.19 85 ARG A N 1
ATOM 652 C CA . ARG A 1 85 ? -6.427 9.844 3.652 1.00 86.19 85 ARG A CA 1
ATOM 653 C C . ARG A 1 85 ? -7.479 10.164 4.714 1.00 86.19 85 ARG A C 1
ATOM 655 O O . ARG A 1 85 ? -7.730 11.340 4.944 1.00 86.19 85 ARG A O 1
ATOM 662 N N . VAL A 1 86 ? -8.087 9.155 5.343 1.00 87.31 86 VAL A N 1
ATOM 663 C CA . VAL A 1 86 ? -9.230 9.345 6.254 1.00 87.31 86 VAL A CA 1
ATOM 664 C C . VAL A 1 86 ? -8.821 10.086 7.527 1.00 87.31 86 VAL A C 1
ATOM 666 O O . VAL A 1 86 ? -9.400 11.116 7.855 1.00 87.31 86 VAL A O 1
ATOM 669 N N . ASN A 1 87 ? -7.823 9.576 8.251 1.00 91.50 87 ASN A N 1
ATOM 670 C CA . ASN A 1 87 ? -7.250 10.243 9.419 1.00 91.50 87 ASN A CA 1
ATOM 671 C C . ASN A 1 87 ? -5.804 9.779 9.659 1.00 91.50 87 ASN A C 1
ATOM 673 O O . ASN A 1 87 ? -5.336 8.824 9.038 1.00 91.50 87 ASN A O 1
ATOM 677 N N . HIS A 1 88 ? -5.093 10.443 10.575 1.00 90.75 88 HIS A N 1
ATOM 678 C CA . HIS A 1 88 ? -3.678 10.156 10.822 1.00 90.75 88 HIS A CA 1
ATOM 679 C C . HIS A 1 88 ? -3.429 8.738 11.364 1.00 90.75 88 HIS A C 1
ATOM 681 O O . HIS A 1 88 ? -2.465 8.097 10.950 1.00 90.75 88 HIS A O 1
ATOM 687 N N . GLN A 1 89 ? -4.290 8.238 12.258 1.00 92.56 89 GLN A N 1
ATOM 688 C CA . GLN A 1 89 ? -4.142 6.898 12.829 1.00 92.56 89 GLN A CA 1
ATOM 689 C C . GLN A 1 89 ? -4.333 5.831 11.750 1.00 92.56 89 GLN A C 1
ATOM 691 O O . GLN A 1 89 ? -3.387 5.121 11.440 1.00 92.56 89 GLN A O 1
ATOM 696 N N . VAL A 1 90 ? -5.503 5.783 11.113 1.00 91.88 90 VAL A N 1
ATOM 697 C CA . VAL A 1 90 ? -5.837 4.869 10.010 1.00 91.88 90 VAL A CA 1
ATOM 698 C C . VAL A 1 90 ? -4.784 4.938 8.912 1.00 91.88 90 VAL A C 1
ATOM 700 O O . VAL A 1 90 ? -4.342 3.904 8.431 1.00 91.88 90 VAL A O 1
ATOM 703 N N . SER A 1 91 ? -4.313 6.137 8.557 1.00 90.31 91 SER A N 1
ATOM 704 C CA . SER A 1 91 ? -3.239 6.302 7.576 1.00 90.31 91 SER A CA 1
ATOM 705 C C . SER A 1 91 ? -1.956 5.583 7.997 1.00 90.31 91 SER A C 1
ATOM 707 O O . SER A 1 91 ? -1.369 4.868 7.187 1.00 90.31 91 SER A O 1
ATOM 709 N N . ALA A 1 92 ? -1.525 5.731 9.253 1.00 90.19 92 ALA A N 1
ATOM 710 C CA . ALA A 1 92 ? -0.332 5.068 9.769 1.00 90.19 92 ALA A CA 1
ATOM 711 C C . ALA A 1 92 ? -0.496 3.539 9.830 1.00 90.19 92 ALA A C 1
ATOM 713 O O . ALA A 1 92 ? 0.402 2.817 9.398 1.00 90.19 92 ALA A O 1
ATOM 714 N N . GLU A 1 93 ? -1.641 3.051 10.317 1.00 92.38 93 GLU A N 1
ATOM 715 C CA . GLU A 1 93 ? -1.934 1.615 10.412 1.00 92.38 93 GLU A CA 1
ATOM 716 C C . GLU A 1 93 ? -2.015 0.966 9.023 1.00 92.38 93 GLU A C 1
ATOM 718 O O . GLU A 1 93 ? -1.323 -0.014 8.744 1.00 92.38 93 GLU A O 1
ATOM 723 N N . ALA A 1 94 ? -2.782 1.570 8.115 1.00 90.56 94 ALA A N 1
ATOM 724 C CA . ALA A 1 94 ? -2.954 1.089 6.753 1.00 90.56 94 ALA A CA 1
ATOM 725 C C . ALA A 1 94 ? -1.655 1.183 5.938 1.00 90.56 94 ALA A C 1
ATOM 727 O O . ALA A 1 94 ? -1.365 0.284 5.157 1.00 90.56 94 ALA A O 1
ATOM 728 N N . CYS A 1 95 ? -0.828 2.221 6.133 1.00 89.31 95 CYS A N 1
ATOM 729 C CA . CYS A 1 95 ? 0.502 2.280 5.515 1.00 89.31 95 CYS A CA 1
ATOM 730 C C . CYS A 1 95 ? 1.391 1.125 5.983 1.00 89.31 95 CYS A C 1
ATOM 732 O O . CYS A 1 95 ? 2.117 0.560 5.169 1.00 89.31 95 CYS A O 1
ATOM 734 N N . ALA A 1 96 ? 1.357 0.777 7.272 1.00 88.94 96 ALA A N 1
ATOM 735 C CA . ALA A 1 96 ? 2.130 -0.347 7.784 1.00 88.94 96 ALA A CA 1
ATOM 736 C C . ALA A 1 96 ? 1.685 -1.663 7.132 1.00 88.94 96 ALA A C 1
ATOM 738 O O . ALA A 1 96 ? 2.531 -2.352 6.567 1.00 88.94 96 ALA A O 1
ATOM 739 N N . SER A 1 97 ? 0.379 -1.959 7.100 1.00 88.56 97 SER A N 1
ATOM 740 C CA . SER A 1 97 ? -0.140 -3.151 6.405 1.00 88.56 97 SER A CA 1
ATOM 741 C C . SER A 1 97 ? 0.235 -3.143 4.912 1.00 88.56 97 SER A C 1
ATOM 743 O O . SER A 1 97 ? 0.812 -4.110 4.407 1.00 88.56 97 SER A O 1
ATOM 745 N N . LEU A 1 98 ? 0.038 -2.016 4.221 1.00 88.12 98 LEU A N 1
ATOM 746 C CA . LEU A 1 98 ? 0.344 -1.883 2.798 1.00 88.12 98 LEU A CA 1
ATOM 747 C C . LEU A 1 98 ? 1.824 -2.138 2.487 1.00 88.12 98 LEU A C 1
ATOM 749 O O . LEU A 1 98 ? 2.133 -2.923 1.601 1.00 88.12 98 LEU A O 1
ATOM 753 N N . PHE A 1 99 ? 2.751 -1.475 3.181 1.00 87.81 99 PHE A N 1
ATOM 754 C CA . PHE A 1 99 ? 4.169 -1.538 2.819 1.00 87.81 99 PHE A CA 1
ATOM 755 C C . PHE A 1 99 ? 4.900 -2.751 3.406 1.00 87.81 99 PHE A C 1
ATOM 757 O O . PHE A 1 99 ? 5.801 -3.272 2.749 1.00 87.81 99 PHE A O 1
ATOM 764 N N . GLN A 1 100 ? 4.524 -3.211 4.607 1.00 86.00 100 GLN A N 1
ATOM 765 C CA . GLN A 1 100 ? 5.222 -4.315 5.278 1.00 86.00 100 GLN A CA 1
ATOM 766 C C . GLN A 1 100 ? 4.760 -5.682 4.792 1.00 86.00 100 GLN A C 1
ATOM 768 O O . GLN A 1 100 ? 5.561 -6.617 4.755 1.00 86.00 100 GLN A O 1
ATOM 773 N N . ARG A 1 101 ? 3.481 -5.822 4.439 1.00 83.88 101 ARG A N 1
ATOM 774 C CA . ARG A 1 101 ? 2.883 -7.135 4.159 1.00 83.88 101 ARG A CA 1
ATOM 775 C C . ARG A 1 101 ? 2.781 -7.444 2.672 1.00 83.88 101 ARG A C 1
ATOM 777 O O . ARG A 1 101 ? 2.554 -8.596 2.321 1.00 83.88 101 ARG A O 1
ATOM 784 N N . HIS A 1 102 ? 2.997 -6.447 1.813 1.00 85.81 102 HIS A N 1
ATOM 785 C CA . HIS A 1 102 ? 2.909 -6.613 0.368 1.00 85.81 102 HIS A CA 1
ATOM 786 C C . HIS A 1 102 ? 4.277 -6.541 -0.305 1.00 85.81 102 HIS A C 1
ATOM 788 O O . HIS A 1 102 ? 5.153 -5.755 0.055 1.00 85.81 102 HIS A O 1
ATOM 794 N N . THR A 1 103 ? 4.429 -7.348 -1.346 1.00 86.56 103 THR A N 1
ATOM 795 C CA . THR A 1 103 ? 5.558 -7.308 -2.266 1.00 86.56 103 THR A CA 1
ATOM 796 C C . THR A 1 103 ? 5.229 -6.394 -3.436 1.00 86.56 103 THR A C 1
ATOM 798 O O . THR A 1 103 ? 4.262 -6.625 -4.165 1.00 86.56 103 THR A O 1
ATOM 801 N N . PHE A 1 104 ? 6.071 -5.389 -3.667 1.00 85.88 104 PHE A N 1
ATOM 802 C CA . PHE A 1 104 ? 5.941 -4.495 -4.814 1.00 85.88 104 PHE A CA 1
ATOM 803 C C . PHE A 1 104 ? 6.721 -5.062 -5.999 1.00 85.88 104 PHE A C 1
ATOM 805 O O . PHE A 1 104 ? 7.952 -5.107 -5.990 1.00 85.88 104 PHE A O 1
ATOM 812 N N . SER A 1 105 ? 5.999 -5.513 -7.022 1.00 85.75 105 SER A N 1
ATOM 813 C CA . SER A 1 105 ? 6.560 -6.068 -8.254 1.00 85.75 105 SER A CA 1
ATOM 814 C C . SER A 1 105 ? 6.585 -4.993 -9.337 1.00 85.75 105 SER A C 1
ATOM 816 O O . SER A 1 105 ? 5.546 -4.484 -9.746 1.00 85.75 105 SER A O 1
ATOM 818 N N . PHE A 1 106 ? 7.778 -4.638 -9.802 1.00 84.75 106 PHE A N 1
ATOM 819 C CA . PHE A 1 106 ? 7.992 -3.592 -10.795 1.00 84.75 106 PHE A CA 1
ATOM 820 C C . PHE A 1 106 ? 8.245 -4.197 -12.175 1.00 84.75 106 PHE A C 1
ATOM 822 O O . PHE A 1 106 ? 9.174 -4.985 -12.361 1.00 84.75 106 PHE A O 1
ATOM 829 N N . LEU A 1 107 ? 7.443 -3.783 -13.156 1.00 79.94 107 LEU A N 1
ATOM 830 C CA . LEU A 1 107 ? 7.638 -4.072 -14.582 1.00 79.94 107 LEU A CA 1
ATOM 831 C C . LEU A 1 107 ? 8.372 -2.902 -15.259 1.00 79.94 107 LEU A C 1
ATOM 833 O O . LEU A 1 107 ? 7.883 -2.308 -16.219 1.00 79.94 107 LEU A O 1
ATOM 837 N N . CYS A 1 108 ? 9.498 -2.469 -14.692 1.00 73.44 108 CYS A N 1
ATOM 838 C CA . CYS A 1 108 ? 10.238 -1.304 -15.176 1.00 73.44 108 CYS A CA 1
ATOM 839 C C . CYS A 1 108 ? 11.737 -1.397 -14.861 1.00 73.44 108 CYS A C 1
ATOM 841 O O . CYS A 1 108 ? 12.197 -2.335 -14.215 1.00 73.44 108 CYS A O 1
ATOM 843 N N . THR A 1 109 ? 12.511 -0.426 -15.355 1.00 76.12 109 THR A N 1
ATOM 844 C CA . THR A 1 109 ? 13.966 -0.388 -15.158 1.00 76.12 109 THR A CA 1
ATOM 845 C C . THR A 1 109 ? 14.344 -0.066 -13.704 1.00 76.12 109 THR A C 1
ATOM 847 O O . THR A 1 109 ? 13.597 0.647 -13.029 1.00 76.12 109 THR A O 1
ATOM 850 N N . PRO A 1 110 ? 15.533 -0.486 -13.226 1.00 78.06 110 PRO A N 1
ATOM 851 C CA . PRO A 1 110 ? 15.992 -0.226 -11.854 1.00 78.06 110 PRO A CA 1
ATOM 852 C C . PRO A 1 110 ? 15.895 1.247 -11.426 1.00 78.06 110 PRO A C 1
ATOM 854 O O . 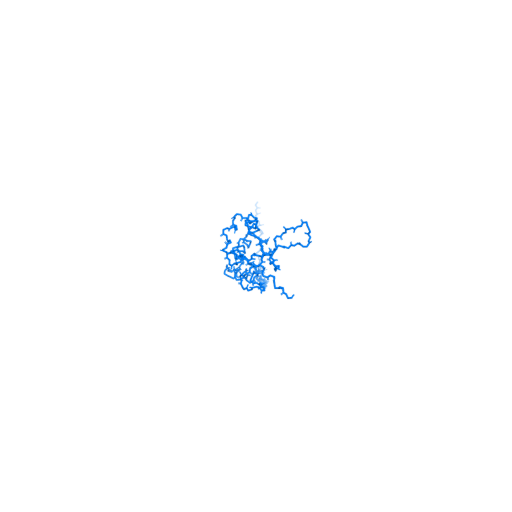PRO A 1 110 ? 15.399 1.560 -10.348 1.00 78.06 110 PRO A O 1
ATOM 857 N N . ARG A 1 111 ? 16.228 2.176 -12.330 1.00 79.94 111 ARG A N 1
ATOM 858 C CA . ARG A 1 111 ? 16.130 3.629 -12.099 1.00 79.94 111 ARG A CA 1
ATOM 859 C C . ARG A 1 111 ? 14.720 4.099 -11.708 1.00 79.94 111 ARG A C 1
ATOM 861 O O . ARG A 1 111 ? 14.548 5.137 -11.077 1.00 79.94 111 ARG A O 1
ATOM 868 N N . LYS A 1 112 ? 13.672 3.376 -12.112 1.00 75.94 112 LYS A N 1
ATOM 869 C CA . LYS A 1 112 ? 12.280 3.690 -11.752 1.00 75.94 112 LYS A CA 1
ATOM 870 C C . LYS A 1 112 ? 11.900 3.189 -10.369 1.00 75.94 112 LYS A C 1
ATOM 872 O O . LYS A 1 112 ? 11.074 3.825 -9.717 1.00 75.94 112 LYS A O 1
ATOM 877 N N . ILE A 1 113 ? 12.527 2.109 -9.925 1.00 80.88 113 ILE A N 1
ATOM 878 C CA . ILE A 1 113 ? 12.408 1.619 -8.555 1.00 80.88 113 ILE A CA 1
ATOM 879 C C . ILE A 1 113 ? 13.021 2.651 -7.602 1.00 80.88 113 ILE A C 1
ATOM 881 O O . ILE A 1 113 ? 12.380 3.042 -6.633 1.00 80.88 113 ILE A O 1
ATOM 885 N N . GLU A 1 114 ? 14.195 3.192 -7.929 1.00 82.44 114 GLU A N 1
ATOM 886 C CA . GLU A 1 114 ? 14.821 4.273 -7.151 1.00 82.44 114 GLU A CA 1
ATOM 887 C C . GLU A 1 114 ? 13.907 5.502 -7.051 1.00 82.44 114 GLU A C 1
ATOM 889 O O . GLU A 1 114 ? 13.612 5.964 -5.952 1.00 82.44 114 GLU A O 1
ATOM 894 N N . GLN A 1 115 ? 13.343 5.963 -8.175 1.00 80.31 115 GLN A N 1
ATOM 895 C CA . GLN A 1 115 ? 12.389 7.083 -8.185 1.00 80.31 115 GLN A CA 1
ATOM 896 C C . GLN A 1 115 ? 11.135 6.821 -7.338 1.00 80.31 115 GLN A C 1
ATOM 898 O O . GLN A 1 115 ? 10.568 7.753 -6.765 1.00 80.31 115 GLN A O 1
ATOM 903 N N . PHE A 1 116 ? 10.661 5.574 -7.278 1.00 80.94 116 PHE A N 1
ATOM 904 C CA . PHE A 1 116 ? 9.564 5.193 -6.392 1.00 80.94 116 PHE A CA 1
ATOM 905 C C . PHE A 1 116 ? 9.973 5.335 -4.924 1.00 80.94 116 PHE A C 1
ATOM 907 O O . PHE A 1 116 ? 9.278 5.998 -4.153 1.00 80.94 116 PHE A O 1
ATOM 914 N N . LEU A 1 117 ? 11.119 4.760 -4.553 1.00 83.38 117 LEU A N 1
ATOM 915 C CA . LEU A 1 117 ? 11.636 4.787 -3.186 1.00 83.38 117 LEU A CA 1
ATOM 916 C C . LEU A 1 117 ? 11.940 6.217 -2.720 1.00 83.38 117 LEU A C 1
ATOM 918 O O . LEU A 1 117 ? 11.647 6.569 -1.578 1.00 83.38 117 LEU A O 1
ATOM 922 N N . GLU A 1 118 ? 12.449 7.075 -3.604 1.00 83.75 118 GLU A N 1
ATOM 923 C CA . GLU A 1 118 ? 12.684 8.493 -3.323 1.00 83.75 118 GLU A CA 1
ATOM 924 C C . GLU A 1 118 ? 11.388 9.260 -3.040 1.00 83.75 118 GLU A C 1
ATOM 926 O O . GLU A 1 118 ? 11.354 10.111 -2.149 1.00 83.75 118 GLU A O 1
ATOM 931 N N . ARG A 1 119 ? 10.305 8.945 -3.756 1.00 80.94 119 ARG A N 1
ATOM 932 C CA . ARG A 1 119 ? 8.998 9.594 -3.578 1.00 80.94 119 ARG A CA 1
ATOM 933 C C . ARG A 1 119 ? 8.247 9.120 -2.341 1.00 80.94 119 ARG A C 1
ATOM 935 O O . ARG A 1 119 ? 7.315 9.801 -1.911 1.00 80.94 119 ARG A O 1
ATOM 942 N N . LEU A 1 120 ? 8.621 7.978 -1.767 1.00 80.50 120 LEU A N 1
ATOM 943 C CA . LEU A 1 120 ? 8.036 7.534 -0.511 1.00 80.50 120 LEU A CA 1
ATOM 944 C C . LEU A 1 120 ? 8.457 8.473 0.627 1.00 80.50 120 LEU A C 1
ATOM 946 O O . LEU A 1 120 ? 9.649 8.780 0.759 1.00 80.50 120 LEU A O 1
ATOM 950 N N . PRO A 1 121 ? 7.511 8.877 1.499 1.00 81.56 121 PRO A N 1
ATOM 951 C CA . PRO A 1 121 ? 7.845 9.564 2.738 1.00 81.56 121 PRO A CA 1
ATOM 952 C C . PRO A 1 121 ? 8.913 8.781 3.500 1.00 81.56 121 PRO A C 1
ATOM 954 O O . PRO A 1 121 ? 8.833 7.555 3.579 1.00 81.56 121 PRO A O 1
ATOM 957 N N . ALA A 1 122 ? 9.885 9.472 4.101 1.00 82.00 122 ALA A N 1
ATOM 958 C CA . ALA A 1 122 ? 11.014 8.828 4.782 1.00 82.00 122 ALA A CA 1
ATOM 959 C C . ALA A 1 122 ? 10.571 7.768 5.810 1.00 82.00 122 ALA A C 1
ATOM 961 O O . ALA A 1 122 ? 11.166 6.695 5.894 1.00 82.00 122 ALA A O 1
ATOM 962 N N . ARG A 1 123 ? 9.463 8.032 6.517 1.00 79.94 123 ARG A N 1
ATOM 963 C CA . ARG A 1 123 ? 8.824 7.098 7.458 1.00 79.94 123 ARG A CA 1
ATOM 964 C C . ARG A 1 123 ? 8.339 5.789 6.817 1.00 79.94 123 ARG A C 1
ATOM 966 O O . ARG A 1 123 ? 8.400 4.751 7.460 1.00 79.94 123 ARG A O 1
ATOM 973 N N . ASN A 1 124 ? 7.914 5.822 5.554 1.00 81.00 124 ASN A N 1
ATOM 974 C CA . ASN A 1 124 ? 7.368 4.665 4.843 1.00 81.00 124 ASN A CA 1
ATOM 975 C C . ASN A 1 124 ? 8.453 3.857 4.125 1.00 81.00 124 ASN A C 1
ATOM 977 O O . ASN A 1 124 ? 8.253 2.675 3.877 1.00 81.00 124 ASN A O 1
ATOM 981 N N . ARG A 1 125 ? 9.614 4.454 3.821 1.00 82.38 125 ARG A N 1
ATOM 982 C CA . ARG A 1 125 ? 10.721 3.745 3.149 1.00 82.38 125 ARG A CA 1
ATOM 983 C C . ARG A 1 125 ? 11.170 2.508 3.925 1.00 82.38 125 ARG A C 1
ATOM 985 O O . ARG A 1 125 ? 11.442 1.482 3.323 1.00 82.38 125 ARG A O 1
ATOM 992 N N . ARG A 1 126 ? 11.194 2.604 5.258 1.00 83.06 126 ARG A N 1
ATOM 993 C CA . ARG A 1 126 ? 11.548 1.495 6.162 1.00 83.06 126 ARG A CA 1
ATOM 994 C C . ARG A 1 126 ? 10.475 0.413 6.251 1.00 83.06 126 ARG A C 1
ATOM 996 O O . ARG A 1 126 ? 10.754 -0.671 6.743 1.00 83.06 126 ARG A O 1
ATOM 1003 N N . LEU A 1 127 ? 9.250 0.735 5.842 1.00 81.81 127 LEU A N 1
ATOM 1004 C CA . LEU A 1 127 ? 8.131 -0.195 5.887 1.00 81.81 127 LEU A CA 1
ATOM 1005 C C . LEU A 1 127 ? 8.104 -1.089 4.655 1.00 81.81 127 LEU A C 1
ATOM 1007 O O . LEU A 1 127 ? 7.506 -2.149 4.734 1.00 81.81 127 LEU A O 1
ATOM 1011 N N . VAL A 1 128 ? 8.733 -0.685 3.545 1.00 83.44 128 VAL A N 1
ATOM 1012 C CA . VAL A 1 128 ? 8.805 -1.499 2.328 1.00 83.44 128 VAL A CA 1
ATOM 1013 C C . VAL A 1 128 ? 9.620 -2.752 2.628 1.00 83.44 128 VAL A C 1
ATOM 1015 O O . VAL A 1 128 ? 10.843 -2.686 2.741 1.00 83.44 128 VAL A O 1
ATOM 1018 N N . SER A 1 129 ? 8.942 -3.887 2.769 1.00 77.88 129 SER A N 1
ATOM 1019 C CA . SER A 1 129 ? 9.596 -5.146 3.131 1.00 77.88 129 SER A CA 1
ATOM 1020 C C . SER A 1 129 ? 10.202 -5.850 1.922 1.00 77.88 129 SER A C 1
ATOM 1022 O O . SER A 1 129 ? 11.296 -6.403 2.017 1.00 77.88 129 SER A O 1
ATOM 1024 N N . GLN A 1 130 ? 9.508 -5.832 0.778 1.00 82.00 130 GLN A N 1
ATOM 1025 C CA . GLN A 1 130 ? 9.917 -6.578 -0.408 1.00 82.00 130 GLN A CA 1
ATOM 1026 C C . GLN A 1 130 ? 9.653 -5.807 -1.701 1.00 82.00 130 GLN A C 1
ATOM 1028 O O . GLN A 1 130 ? 8.529 -5.404 -2.010 1.00 82.00 130 GLN A O 1
ATOM 1033 N N . VAL A 1 131 ? 10.708 -5.666 -2.502 1.00 83.25 131 VAL A N 1
ATOM 1034 C CA . VAL A 1 131 ? 10.658 -5.130 -3.862 1.00 83.25 131 VAL A CA 1
ATOM 1035 C C . VAL A 1 131 ? 11.208 -6.184 -4.808 1.00 83.25 131 VAL A C 1
ATOM 1037 O O . VAL A 1 131 ? 12.305 -6.699 -4.600 1.00 83.25 131 VAL A O 1
ATOM 1040 N N . ARG A 1 132 ? 10.453 -6.507 -5.857 1.00 84.31 132 ARG A N 1
ATOM 1041 C CA . ARG A 1 132 ? 10.880 -7.437 -6.904 1.00 84.31 132 ARG A CA 1
ATOM 1042 C C . ARG A 1 132 ? 10.852 -6.748 -8.252 1.00 84.31 132 ARG A C 1
ATOM 1044 O O . ARG A 1 132 ? 9.893 -6.058 -8.586 1.00 84.31 132 ARG A O 1
ATOM 1051 N N . MET A 1 133 ? 11.888 -6.978 -9.045 1.00 80.56 133 MET A N 1
ATOM 1052 C CA . MET A 1 133 ? 11.883 -6.618 -10.455 1.00 80.56 133 MET A CA 1
ATOM 1053 C C . MET A 1 133 ? 11.436 -7.840 -11.250 1.00 80.56 133 MET A C 1
ATOM 1055 O O . MET A 1 133 ? 11.996 -8.924 -11.104 1.00 80.56 133 MET A O 1
ATOM 1059 N N . THR A 1 134 ? 10.405 -7.674 -12.065 1.00 75.19 134 THR A N 1
ATOM 1060 C CA . THR A 1 134 ? 9.886 -8.734 -12.931 1.00 75.19 134 THR A CA 1
ATOM 1061 C C . THR A 1 134 ? 10.246 -8.405 -14.367 1.00 75.19 134 THR A C 1
ATOM 1063 O O . THR A 1 1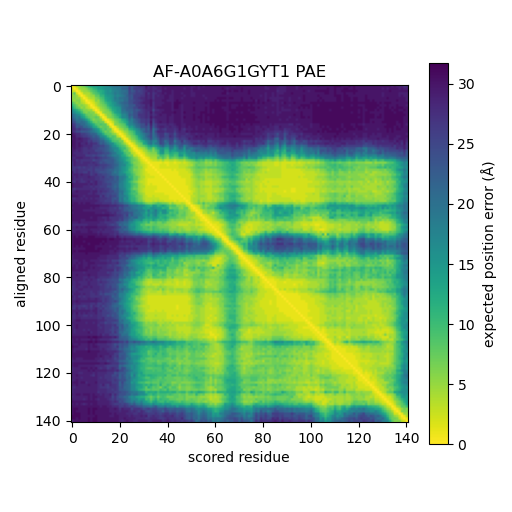34 ? 9.898 -7.331 -14.859 1.00 75.19 134 THR A O 1
ATOM 1066 N N . ALA A 1 135 ? 10.957 -9.319 -15.031 1.00 65.75 135 ALA A N 1
ATOM 1067 C CA . ALA A 1 135 ? 11.246 -9.194 -16.451 1.00 65.75 135 ALA A CA 1
ATOM 1068 C C . ALA A 1 135 ? 9.926 -9.191 -17.232 1.00 65.75 135 ALA A C 1
ATOM 1070 O O . ALA A 1 135 ? 9.076 -10.061 -17.038 1.00 65.75 135 ALA A O 1
ATOM 1071 N N . PHE A 1 136 ? 9.745 -8.195 -18.097 1.00 57.94 136 PHE A N 1
ATOM 1072 C CA . PHE A 1 136 ? 8.623 -8.161 -19.023 1.00 57.94 136 PHE A CA 1
ATOM 1073 C C . PHE A 1 136 ? 8.914 -9.160 -20.146 1.00 57.94 136 PHE A C 1
ATOM 1075 O O . PHE A 1 136 ? 9.564 -8.825 -21.132 1.00 57.94 136 PHE A O 1
ATOM 1082 N N . THR A 1 137 ? 8.495 -10.412 -19.980 1.00 50.50 137 THR A N 1
ATOM 1083 C CA . THR A 1 137 ? 8.469 -11.369 -21.087 1.00 50.50 137 THR A CA 1
ATOM 1084 C C . THR A 1 137 ? 7.272 -11.011 -21.954 1.00 50.50 137 THR A C 1
ATOM 1086 O O . THR A 1 137 ? 6.143 -11.409 -21.664 1.00 50.50 137 THR A O 1
ATOM 1089 N N . ALA A 1 138 ? 7.500 -10.195 -22.981 1.00 46.62 138 ALA A N 1
ATOM 1090 C CA . ALA A 1 138 ? 6.525 -10.024 -24.044 1.00 46.62 138 ALA A CA 1
ATOM 1091 C C . ALA A 1 138 ? 6.331 -11.394 -24.705 1.00 46.62 138 ALA A C 1
ATOM 1093 O O . ALA A 1 138 ? 7.224 -11.885 -25.391 1.00 46.62 138 ALA A O 1
ATOM 1094 N N . SER A 1 139 ? 5.196 -12.038 -24.441 1.00 43.09 139 SER A N 1
ATOM 1095 C CA . SER A 1 139 ? 4.771 -13.207 -25.200 1.00 43.09 139 SER A CA 1
ATOM 1096 C C . SER A 1 139 ? 4.385 -12.713 -26.590 1.00 43.09 139 SER A C 1
ATOM 1098 O O . SER A 1 139 ? 3.268 -12.249 -26.793 1.00 43.09 139 SER A O 1
ATOM 1100 N N . THR A 1 140 ? 5.329 -12.743 -27.526 1.00 41.56 140 THR A N 1
ATOM 1101 C CA . THR A 1 140 ? 5.041 -12.672 -28.960 1.00 41.56 140 THR A CA 1
ATOM 1102 C C . THR A 1 140 ? 4.215 -13.900 -29.325 1.00 41.56 140 THR A C 1
ATOM 1104 O O . THR A 1 140 ? 4.757 -15.004 -29.371 1.00 41.56 140 THR A O 1
ATOM 1107 N N . ALA A 1 141 ? 2.909 -13.696 -29.491 1.00 42.97 141 ALA A N 1
ATOM 1108 C CA . ALA A 1 141 ? 2.023 -14.589 -30.226 1.00 42.97 141 ALA A CA 1
ATOM 1109 C C . ALA A 1 141 ? 1.970 -14.131 -31.686 1.00 42.97 141 ALA A C 1
ATOM 1111 O O . ALA A 1 141 ? 2.014 -12.895 -31.900 1.00 42.97 141 ALA A O 1
#